P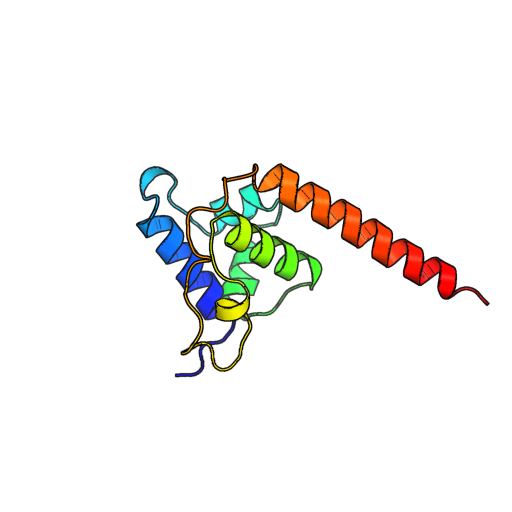rotein AF-A0A6G8CI83-F1 (afdb_monomer_lite)

Radius of gyration: 15.22 Å; chains: 1; bounding box: 51×32×32 Å

Foldseek 3Di:
DQDALLCVLVVLQVVLCVVPVPQNRDLCSLCVLLVHDSVQNVCCNPPVDDPPLSVVSSLLLSVLVFADSCCSPDRDNVPPDRGDPDDDPNDRSNVSSVVVVVVVVVVVVVVVVVPDD

Secondary structure (DSSP, 8-state):
----HHHHHHHHHHHHHHH-TTT---HHHHHHHHT--HHHHHHHHHHS-S-HHHHHHHHHHHHHTTB-HHHHH-S--TTS-SB-SS------HHHHHHHHHHHHHHHHHHHHHTT--

Sequence (117 aa):
MKHTIGKRLAYVREQLSADDPETNWTQARVAEETGLKQNMITRIEHTGAGTFDAFLCVLLFYHSKGFNIRWLLLEDNTAEPLYIGEKAETTSSRAFIMSIKQQLEGFLSGVEEESKP

pLDDT: mean 82.16, std 15.4, range [41.84, 97.31]

Structure (mmCIF, N/CA/C/O backbone):
data_AF-A0A6G8CI83-F1
#
_entry.id   AF-A0A6G8CI83-F1
#
loop_
_atom_site.group_PDB
_atom_site.id
_atom_site.type_symbol
_atom_site.label_atom_id
_atom_site.label_alt_id
_atom_site.label_comp_id
_atom_site.label_asym_id
_atom_site.label_entity_id
_atom_site.label_seq_id
_atom_site.pdbx_PDB_ins_code
_atom_site.Cartn_x
_atom_site.Cartn_y
_atom_site.Cartn_z
_atom_site.occupancy
_atom_site.B_iso_or_equiv
_atom_site.auth_seq_id
_atom_site.auth_comp_id
_atom_site.auth_asym_id
_atom_site.auth_atom_id
_atom_site.pdbx_PDB_model_num
ATOM 1 N N . MET A 1 1 ? 5.259 -19.289 -0.426 1.00 41.84 1 MET A N 1
ATOM 2 C CA . MET A 1 1 ? 5.386 -18.805 0.969 1.00 41.84 1 MET A CA 1
ATOM 3 C C . MET A 1 1 ? 4.194 -17.880 1.218 1.00 41.84 1 MET A C 1
ATOM 5 O O . MET A 1 1 ? 4.035 -16.947 0.444 1.00 41.84 1 MET A O 1
ATOM 9 N N . LYS A 1 2 ? 3.289 -18.173 2.169 1.00 56.44 2 LYS A N 1
ATOM 10 C CA . LYS A 1 2 ? 2.115 -17.311 2.436 1.00 56.44 2 LYS A CA 1
ATOM 11 C C . LYS A 1 2 ? 2.591 -16.019 3.110 1.00 56.44 2 LYS A C 1
ATOM 13 O O . LYS A 1 2 ? 2.990 -16.047 4.273 1.00 56.44 2 LYS A O 1
ATOM 18 N N . HIS A 1 3 ? 2.596 -14.903 2.386 1.00 74.88 3 HIS A N 1
ATOM 19 C CA . HIS A 1 3 ? 2.864 -13.588 2.968 1.00 74.88 3 HIS A CA 1
ATOM 20 C C . HIS A 1 3 ? 1.555 -12.994 3.491 1.00 74.88 3 HIS A C 1
ATOM 22 O O . HIS A 1 3 ? 0.529 -13.074 2.821 1.00 74.88 3 HIS A O 1
ATOM 28 N N . THR A 1 4 ? 1.582 -12.400 4.687 1.00 88.69 4 THR A N 1
ATOM 29 C CA . THR A 1 4 ? 0.433 -11.638 5.192 1.00 88.69 4 THR A CA 1
ATOM 30 C C . THR A 1 4 ? 0.182 -10.430 4.291 1.00 88.69 4 THR A C 1
ATOM 32 O O . THR A 1 4 ? 1.118 -9.909 3.676 1.00 88.69 4 THR A O 1
ATOM 35 N N . ILE A 1 5 ? -1.062 -9.942 4.239 1.00 90.62 5 ILE A N 1
ATOM 36 C CA . ILE A 1 5 ? -1.392 -8.765 3.420 1.00 90.62 5 ILE A CA 1
ATOM 37 C C . ILE A 1 5 ? -0.538 -7.558 3.839 1.00 90.62 5 ILE A C 1
ATOM 39 O O . ILE A 1 5 ? -0.029 -6.851 2.978 1.00 90.62 5 ILE A O 1
ATOM 43 N N . GLY A 1 6 ? -0.264 -7.383 5.138 1.00 93.81 6 GLY A N 1
ATOM 44 C CA . GLY A 1 6 ? 0.646 -6.337 5.621 1.00 93.81 6 GLY A CA 1
ATOM 45 C C . GLY A 1 6 ? 2.034 -6.392 4.969 1.00 93.81 6 GLY A C 1
ATOM 46 O O . GLY A 1 6 ? 2.504 -5.391 4.432 1.00 93.81 6 GLY A O 1
ATOM 47 N N . LYS A 1 7 ? 2.653 -7.581 4.908 1.00 94.56 7 LYS A N 1
ATOM 48 C CA . LYS A 1 7 ? 3.956 -7.763 4.244 1.00 94.56 7 LYS A CA 1
ATOM 49 C C . LYS A 1 7 ? 3.892 -7.463 2.748 1.00 94.56 7 LYS A C 1
ATOM 51 O O . LYS A 1 7 ? 4.844 -6.918 2.202 1.00 94.56 7 LYS A O 1
ATOM 56 N N . ARG A 1 8 ? 2.782 -7.800 2.088 1.00 94.81 8 ARG A N 1
ATOM 57 C CA . ARG A 1 8 ? 2.574 -7.470 0.670 1.00 94.81 8 ARG A CA 1
ATOM 58 C C . ARG A 1 8 ? 2.427 -5.967 0.446 1.00 94.81 8 ARG A C 1
ATOM 60 O O . ARG A 1 8 ? 2.973 -5.457 -0.521 1.00 94.81 8 ARG A O 1
ATOM 67 N N . LEU A 1 9 ? 1.754 -5.254 1.348 1.00 95.56 9 LEU A N 1
ATOM 68 C CA . LEU A 1 9 ? 1.640 -3.794 1.285 1.00 95.56 9 LEU A CA 1
ATOM 69 C C . LEU A 1 9 ? 2.998 -3.110 1.487 1.00 95.56 9 LEU A C 1
ATOM 71 O O . LEU A 1 9 ? 3.319 -2.182 0.752 1.00 95.56 9 LEU A O 1
ATOM 75 N N . ALA A 1 10 ? 3.821 -3.604 2.419 1.00 96.50 10 ALA A N 1
ATOM 76 C CA . ALA A 1 10 ? 5.192 -3.120 2.592 1.00 96.50 10 ALA A CA 1
ATOM 77 C C . ALA A 1 10 ? 6.038 -3.346 1.328 1.00 96.50 10 ALA A C 1
ATOM 79 O O . ALA A 1 10 ? 6.697 -2.422 0.859 1.00 96.50 10 ALA A O 1
ATOM 80 N N . TYR A 1 11 ? 5.951 -4.544 0.741 1.00 95.69 11 TYR A N 1
ATOM 81 C CA . TYR A 1 11 ? 6.634 -4.878 -0.509 1.00 95.69 11 TYR A CA 1
ATOM 82 C C . TYR A 1 11 ? 6.214 -3.959 -1.662 1.00 95.69 11 TYR A C 1
ATOM 84 O O . TYR A 1 11 ? 7.057 -3.432 -2.377 1.00 95.69 11 TYR A O 1
ATOM 92 N N . VAL A 1 12 ? 4.913 -3.715 -1.821 1.00 95.38 12 VAL A N 1
ATOM 93 C CA . VAL A 1 12 ? 4.400 -2.824 -2.867 1.00 95.38 12 VAL A CA 1
ATOM 94 C C . VAL A 1 12 ? 4.872 -1.380 -2.663 1.00 95.38 12 VAL A C 1
ATOM 96 O O . VAL A 1 12 ? 5.207 -0.711 -3.636 1.00 95.38 12 VAL A O 1
ATOM 99 N N . ARG A 1 13 ? 4.987 -0.902 -1.417 1.00 96.62 13 ARG A N 1
ATOM 100 C CA . ARG A 1 13 ? 5.595 0.406 -1.128 1.00 96.62 13 ARG A CA 1
ATOM 101 C C . ARG A 1 13 ? 7.060 0.471 -1.554 1.00 96.62 13 ARG A C 1
ATOM 103 O O . ARG A 1 13 ? 7.489 1.467 -2.125 1.00 96.62 13 ARG A O 1
ATOM 110 N N . GLU A 1 14 ? 7.827 -0.572 -1.253 1.00 96.00 14 GLU A N 1
ATOM 111 C CA . GLU A 1 14 ? 9.236 -0.674 -1.643 1.00 96.00 14 GLU A CA 1
ATOM 112 C C . GLU A 1 14 ? 9.393 -0.729 -3.163 1.00 96.00 14 GLU A C 1
ATOM 114 O O . GLU A 1 14 ? 10.257 -0.049 -3.710 1.00 96.00 14 GLU A O 1
ATOM 119 N N . GLN A 1 15 ? 8.513 -1.457 -3.851 1.00 95.25 15 GLN A N 1
ATOM 120 C CA . GLN A 1 15 ? 8.486 -1.488 -5.306 1.00 95.25 15 GLN A CA 1
ATOM 121 C C . GLN A 1 15 ? 8.123 -0.118 -5.893 1.00 95.25 15 GLN A C 1
ATOM 123 O O . GLN A 1 15 ? 8.770 0.334 -6.828 1.00 95.25 15 GLN A O 1
ATOM 128 N N . LEU A 1 16 ? 7.157 0.589 -5.303 1.00 93.56 16 LEU A N 1
ATOM 129 C CA . LEU A 1 16 ? 6.806 1.945 -5.719 1.00 93.56 16 LEU A CA 1
ATOM 130 C C . LEU A 1 16 ? 7.988 2.921 -5.554 1.00 93.56 16 LEU A C 1
ATOM 132 O O . LEU A 1 16 ? 8.205 3.760 -6.421 1.00 93.56 16 LEU A O 1
ATOM 136 N N . SER A 1 17 ? 8.789 2.786 -4.487 1.00 93.81 17 SER A N 1
ATOM 137 C CA . SER A 1 17 ? 10.069 3.507 -4.344 1.00 93.81 17 SER A CA 1
ATOM 138 C C . SER A 1 17 ? 11.095 3.128 -5.409 1.00 93.81 17 SER A C 1
ATOM 140 O O . SER A 1 17 ? 11.903 3.967 -5.788 1.00 93.81 17 SER A O 1
ATOM 142 N N . ALA A 1 18 ? 11.115 1.874 -5.859 1.00 91.81 18 ALA A N 1
ATOM 143 C CA . ALA A 1 18 ? 12.028 1.437 -6.910 1.00 91.81 18 ALA A CA 1
ATOM 144 C C . ALA A 1 18 ? 11.613 1.979 -8.288 1.00 91.81 18 ALA A C 1
ATOM 146 O O . ALA A 1 18 ? 12.479 2.351 -9.078 1.00 91.81 18 ALA A O 1
ATOM 147 N N . ASP A 1 19 ? 10.308 2.054 -8.554 1.00 89.81 19 ASP A N 1
ATOM 148 C CA . ASP A 1 19 ? 9.750 2.576 -9.805 1.00 89.81 19 ASP A CA 1
ATOM 149 C 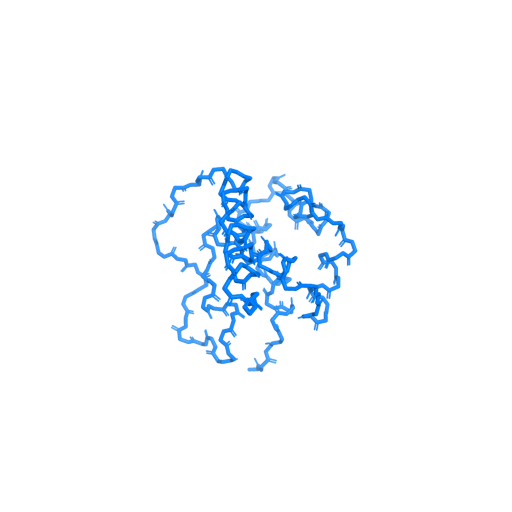C . ASP A 1 19 ? 9.855 4.109 -9.897 1.00 89.81 19 ASP A C 1
ATOM 151 O O . ASP A 1 19 ? 10.010 4.658 -10.987 1.00 89.81 19 ASP A O 1
ATOM 155 N N . ASP A 1 20 ? 9.781 4.795 -8.753 1.00 88.88 20 ASP A N 1
ATOM 156 C CA . ASP A 1 20 ? 9.909 6.249 -8.619 1.00 88.88 20 ASP A CA 1
ATOM 157 C C . ASP A 1 20 ? 10.857 6.615 -7.456 1.00 88.88 20 ASP A C 1
ATOM 159 O O . ASP A 1 20 ? 10.412 6.939 -6.343 1.00 88.88 20 ASP A O 1
ATOM 163 N N . PRO A 1 21 ? 12.183 6.556 -7.695 1.00 87.81 21 PRO A N 1
ATOM 164 C CA . PRO A 1 21 ? 13.186 6.814 -6.663 1.00 87.81 21 PRO A CA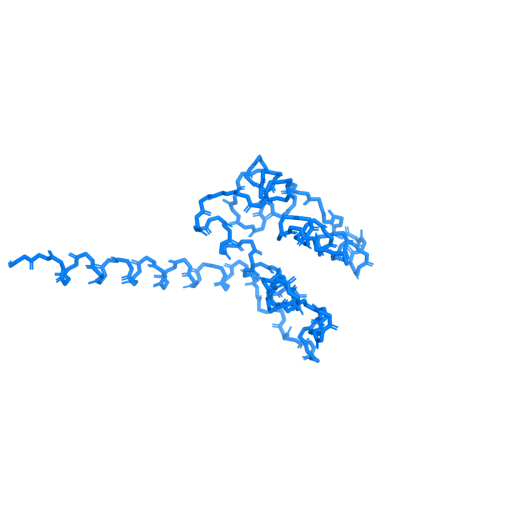 1
ATOM 165 C C . PRO A 1 21 ? 13.197 8.256 -6.150 1.00 87.81 21 PRO A C 1
ATOM 167 O O . PRO A 1 21 ? 13.614 8.494 -5.016 1.00 87.81 21 PRO A O 1
ATOM 170 N N . GLU A 1 22 ? 12.750 9.219 -6.961 1.00 88.12 22 GLU A N 1
ATOM 171 C CA . GLU A 1 22 ? 12.779 10.643 -6.611 1.00 88.12 22 GLU A CA 1
ATOM 172 C C . GLU A 1 22 ? 11.760 10.977 -5.520 1.00 88.12 22 GLU A C 1
ATOM 174 O O . GLU A 1 22 ? 12.057 11.754 -4.610 1.00 88.12 22 GLU A O 1
ATOM 179 N N . THR A 1 23 ? 10.581 10.349 -5.559 1.00 85.62 23 THR A N 1
ATOM 180 C CA . THR A 1 23 ? 9.542 10.584 -4.547 1.00 85.62 23 THR A CA 1
ATOM 181 C C . THR A 1 23 ? 9.877 9.958 -3.189 1.00 85.62 23 THR A C 1
ATOM 183 O O . THR A 1 23 ? 9.355 10.415 -2.170 1.00 85.62 23 THR A O 1
ATOM 186 N N . ASN A 1 24 ? 10.757 8.947 -3.143 1.00 86.81 24 ASN A N 1
ATOM 187 C CA . ASN A 1 24 ? 11.165 8.239 -1.923 1.00 86.81 24 ASN A CA 1
ATOM 188 C C . ASN A 1 24 ? 9.957 7.804 -1.061 1.00 86.81 24 ASN A C 1
ATOM 190 O O . ASN A 1 24 ? 9.630 8.410 -0.031 1.00 86.81 24 ASN A O 1
ATOM 194 N N . TRP A 1 25 ? 9.267 6.743 -1.491 1.00 94.62 25 TRP A N 1
ATOM 195 C CA . TRP A 1 25 ? 8.018 6.268 -0.887 1.00 94.62 25 TRP A CA 1
ATOM 196 C C . TRP A 1 25 ? 8.220 5.623 0.498 1.00 94.62 25 TRP A C 1
ATOM 198 O O . TRP A 1 25 ? 8.234 4.405 0.700 1.00 94.62 25 TRP A O 1
ATOM 208 N N . THR A 1 26 ? 8.335 6.481 1.511 1.00 96.00 26 THR A N 1
ATOM 209 C CA . THR A 1 26 ? 8.327 6.101 2.929 1.00 96.00 26 THR A CA 1
ATOM 210 C C . THR A 1 26 ? 6.903 5.879 3.452 1.00 96.00 26 THR A C 1
ATOM 212 O O . THR A 1 26 ? 5.923 6.355 2.877 1.00 96.00 26 THR A O 1
ATOM 215 N N . GLN A 1 27 ? 6.763 5.210 4.602 1.00 96.88 27 GLN A N 1
ATOM 216 C CA . GLN A 1 27 ? 5.468 5.094 5.294 1.00 96.88 27 GLN A CA 1
ATOM 217 C C . GLN A 1 27 ? 4.860 6.466 5.627 1.00 96.88 27 GLN A C 1
ATOM 219 O O . GLN A 1 27 ? 3.644 6.630 5.580 1.00 96.88 27 GLN A O 1
ATOM 224 N N . ALA A 1 28 ? 5.703 7.454 5.946 1.00 96.56 28 ALA A N 1
ATOM 225 C CA . ALA A 1 28 ? 5.273 8.827 6.195 1.00 96.56 28 ALA A CA 1
ATOM 226 C C . ALA A 1 28 ? 4.698 9.475 4.927 1.00 96.56 28 ALA A C 1
ATOM 228 O O . ALA A 1 28 ? 3.652 10.116 4.988 1.00 96.56 28 ALA A O 1
ATOM 229 N N . ARG A 1 29 ? 5.326 9.239 3.769 1.00 95.31 29 ARG A N 1
ATOM 230 C CA . ARG A 1 29 ? 4.844 9.751 2.482 1.00 95.31 29 ARG A CA 1
ATOM 231 C C . ARG A 1 29 ? 3.501 9.139 2.083 1.00 95.31 29 ARG A C 1
ATOM 233 O O . ARG A 1 29 ? 2.594 9.852 1.670 1.00 95.31 29 ARG A O 1
ATOM 240 N N . VAL A 1 30 ? 3.337 7.828 2.265 1.00 95.50 30 VAL A N 1
ATOM 241 C CA . VAL A 1 30 ? 2.046 7.157 2.026 1.00 95.50 30 VAL A CA 1
ATOM 242 C C . VAL A 1 30 ? 0.965 7.689 2.970 1.00 95.50 30 VAL A C 1
ATOM 244 O O . VAL A 1 30 ? -0.172 7.906 2.553 1.00 95.50 30 VAL A O 1
ATOM 247 N N . ALA A 1 31 ? 1.305 7.940 4.236 1.00 95.25 31 ALA A N 1
ATOM 248 C CA . ALA A 1 31 ? 0.383 8.535 5.200 1.00 95.25 31 ALA A CA 1
ATOM 249 C C . ALA A 1 31 ? -0.100 9.927 4.750 1.00 95.25 31 ALA A C 1
ATOM 251 O O . ALA A 1 31 ? -1.298 10.199 4.793 1.00 95.25 31 ALA A O 1
ATOM 252 N N . GLU A 1 32 ? 0.807 10.765 4.246 1.00 93.69 32 GLU A N 1
ATOM 253 C CA . GLU A 1 32 ? 0.487 12.086 3.698 1.00 93.69 32 GLU A CA 1
ATOM 254 C C . GLU A 1 32 ? -0.485 12.001 2.508 1.00 93.69 32 GLU A C 1
ATOM 256 O O . GLU A 1 32 ? -1.534 12.643 2.523 1.00 93.69 32 GLU A O 1
ATOM 261 N N . GLU A 1 33 ? -0.195 11.152 1.517 1.00 91.62 33 GLU A N 1
ATOM 262 C CA . GLU A 1 33 ? -1.032 10.997 0.314 1.00 91.62 33 GLU A CA 1
ATOM 263 C C . GLU A 1 33 ? -2.418 10.402 0.611 1.00 91.62 33 GLU A C 1
ATOM 265 O O . GLU A 1 33 ? -3.401 10.704 -0.067 1.00 91.62 33 GLU A O 1
ATOM 270 N N . THR A 1 34 ? -2.519 9.563 1.643 1.00 88.81 34 THR A N 1
ATOM 271 C CA . THR A 1 34 ? -3.784 8.931 2.059 1.00 88.81 34 THR A CA 1
ATOM 272 C C . THR A 1 34 ? -4.572 9.756 3.083 1.00 88.81 34 THR A C 1
ATOM 274 O O . THR A 1 34 ? -5.743 9.462 3.354 1.00 88.81 34 THR A O 1
ATOM 277 N N . GLY A 1 35 ? -3.956 10.791 3.665 1.00 90.81 35 GLY A N 1
ATOM 278 C CA . GLY A 1 35 ? -4.501 11.534 4.803 1.00 90.81 35 GLY A CA 1
ATOM 279 C C . GLY A 1 35 ? -4.602 10.700 6.088 1.00 90.81 35 GLY A C 1
ATOM 280 O O . GLY A 1 35 ? -5.399 11.022 6.969 1.00 90.81 35 GLY A O 1
ATOM 281 N N . LEU A 1 36 ? -3.844 9.605 6.184 1.00 92.88 36 LEU A N 1
ATOM 282 C CA . LEU A 1 36 ? -3.765 8.754 7.370 1.00 92.88 36 LEU A CA 1
ATOM 283 C C . LEU A 1 36 ? -2.610 9.197 8.274 1.00 92.88 36 LEU A C 1
ATOM 285 O O . LEU A 1 36 ? -1.741 9.977 7.894 1.00 92.88 36 LEU A O 1
ATOM 289 N N . LYS A 1 37 ? -2.572 8.677 9.503 1.00 95.62 37 LYS A N 1
ATOM 290 C CA . LYS A 1 37 ? -1.412 8.859 10.384 1.00 95.62 37 LYS A CA 1
ATOM 291 C C . LYS A 1 37 ? -0.342 7.819 10.056 1.00 95.62 37 LYS A C 1
ATOM 293 O O . LYS A 1 37 ? -0.663 6.658 9.810 1.00 95.62 37 LYS A O 1
ATOM 298 N N . GLN A 1 38 ? 0.934 8.198 10.137 1.00 96.62 38 GLN A N 1
ATOM 299 C CA . GLN A 1 38 ? 2.056 7.290 9.860 1.00 96.62 38 GLN A CA 1
ATOM 300 C C . GLN A 1 38 ? 1.987 5.992 10.676 1.00 96.62 38 GLN A C 1
ATOM 302 O O . GLN A 1 38 ? 2.183 4.912 10.129 1.00 96.62 38 GLN A O 1
ATOM 307 N N . ASN A 1 39 ? 1.633 6.072 11.962 1.00 95.81 39 ASN A N 1
ATOM 308 C CA . ASN A 1 39 ? 1.494 4.892 12.818 1.00 95.81 39 ASN A CA 1
ATOM 309 C C . ASN A 1 39 ? 0.407 3.912 12.334 1.00 95.81 39 ASN A C 1
ATOM 311 O O . ASN A 1 39 ? 0.513 2.714 12.595 1.00 95.81 39 ASN A O 1
ATOM 315 N N . MET A 1 40 ? -0.616 4.392 11.619 1.00 95.94 40 MET A N 1
ATOM 316 C CA . MET A 1 40 ? -1.631 3.541 10.997 1.00 95.94 40 MET A CA 1
ATOM 317 C C . MET A 1 40 ? -1.035 2.776 9.816 1.00 95.94 40 MET A C 1
ATOM 319 O O . MET A 1 40 ? -1.233 1.567 9.738 1.00 95.94 40 MET A O 1
ATOM 323 N N . ILE A 1 41 ? -0.243 3.440 8.964 1.00 97.31 41 ILE A N 1
ATOM 324 C CA . ILE A 1 41 ? 0.479 2.786 7.861 1.00 97.31 41 ILE A CA 1
ATOM 325 C C . ILE A 1 41 ? 1.446 1.732 8.405 1.00 97.31 41 ILE A C 1
ATOM 327 O O . ILE A 1 41 ? 1.394 0.578 7.989 1.00 97.31 41 ILE A O 1
ATOM 331 N N . THR A 1 42 ? 2.262 2.088 9.403 1.00 96.00 42 THR A N 1
ATOM 332 C CA . THR A 1 42 ? 3.195 1.154 10.050 1.00 96.00 42 THR A CA 1
ATOM 333 C C . THR A 1 42 ? 2.471 -0.066 10.616 1.00 96.00 42 THR A C 1
ATOM 335 O O . THR A 1 42 ? 2.912 -1.196 10.415 1.00 96.00 42 THR A O 1
ATOM 338 N N . ARG A 1 43 ? 1.336 0.132 11.302 1.00 94.88 43 ARG A N 1
ATOM 339 C CA . ARG A 1 43 ? 0.546 -0.971 11.863 1.00 94.88 43 ARG A CA 1
ATOM 340 C C . ARG A 1 43 ? -0.018 -1.876 10.769 1.00 94.88 43 ARG A C 1
ATOM 342 O O . ARG A 1 43 ? 0.095 -3.096 10.896 1.00 94.88 43 ARG A O 1
ATOM 349 N N . ILE A 1 44 ? -0.582 -1.296 9.710 1.00 95.25 44 ILE A N 1
ATOM 350 C CA . ILE A 1 44 ? -1.143 -2.033 8.572 1.00 95.25 44 ILE A CA 1
ATOM 351 C C . ILE A 1 44 ? -0.058 -2.873 7.894 1.00 95.25 44 ILE A C 1
ATOM 353 O O . ILE A 1 44 ? -0.249 -4.070 7.700 1.00 95.25 44 ILE A O 1
ATOM 357 N N . GLU A 1 45 ? 1.103 -2.291 7.601 1.00 95.56 45 GLU A N 1
ATOM 358 C CA . GLU A 1 45 ? 2.210 -3.005 6.958 1.00 95.56 45 GLU A CA 1
ATOM 359 C C . GLU A 1 45 ? 2.810 -4.099 7.856 1.00 95.56 45 GLU A C 1
ATOM 361 O O . GLU A 1 45 ? 3.140 -5.186 7.387 1.00 95.56 45 GLU A O 1
ATOM 366 N N . HIS A 1 46 ? 2.920 -3.860 9.164 1.00 92.62 46 HIS A N 1
ATOM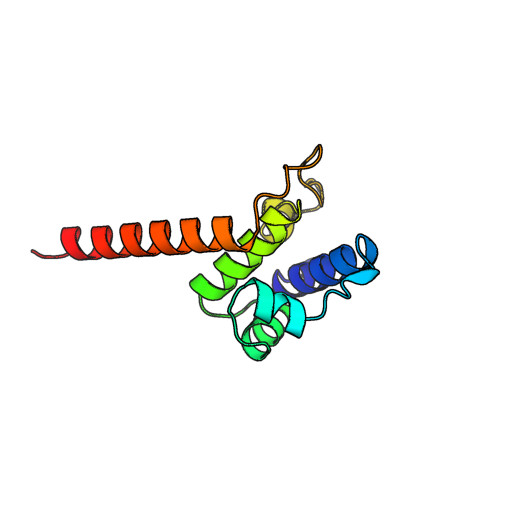 367 C CA . HIS A 1 46 ? 3.551 -4.822 10.068 1.00 92.62 46 HIS A CA 1
ATOM 368 C C . HIS A 1 46 ? 2.624 -5.983 10.454 1.00 92.62 46 HIS A C 1
ATOM 370 O O . HIS A 1 46 ? 3.049 -7.136 10.522 1.00 92.62 46 HIS A O 1
ATOM 376 N N . THR A 1 47 ? 1.349 -5.685 10.711 1.00 88.44 47 THR A N 1
ATOM 377 C CA . THR A 1 47 ? 0.396 -6.648 11.293 1.00 88.44 47 THR A CA 1
ATOM 378 C C . THR A 1 47 ? -0.687 -7.098 10.319 1.00 88.44 47 THR A C 1
ATOM 380 O O . THR A 1 47 ? -1.339 -8.108 10.563 1.00 88.44 47 THR A O 1
ATOM 383 N N . GLY A 1 48 ? -0.901 -6.369 9.221 1.00 85.38 48 GLY A N 1
ATOM 384 C CA . GLY A 1 48 ? -2.073 -6.549 8.363 1.00 85.38 48 GLY A CA 1
ATOM 385 C C . GLY A 1 48 ? -3.387 -6.111 9.019 1.00 85.38 48 GLY A C 1
ATOM 386 O O . GLY A 1 48 ? -4.443 -6.389 8.466 1.00 85.38 48 GLY A O 1
ATOM 387 N N . ALA A 1 49 ? -3.338 -5.454 10.185 1.00 83.06 49 ALA A N 1
ATOM 388 C CA . ALA A 1 49 ? -4.509 -5.038 10.948 1.00 83.06 49 ALA A CA 1
ATOM 389 C C . ALA A 1 49 ? -4.632 -3.508 11.026 1.00 83.06 49 ALA A C 1
ATOM 391 O O . ALA A 1 49 ? -3.645 -2.777 11.112 1.00 83.06 49 ALA A O 1
ATOM 392 N N . GLY A 1 50 ? -5.871 -3.028 11.057 1.00 85.56 50 GLY A N 1
ATOM 393 C CA . GLY A 1 50 ? -6.238 -1.616 11.101 1.00 85.56 50 GLY A CA 1
ATOM 394 C C . GLY A 1 50 ? -7.758 -1.478 11.081 1.00 85.56 50 GLY A C 1
ATOM 395 O O . GLY A 1 50 ? -8.467 -2.483 11.117 1.00 85.56 50 GLY A O 1
ATOM 396 N N . THR A 1 51 ? -8.266 -0.249 11.027 1.00 89.56 51 THR A N 1
ATOM 397 C CA . THR A 1 51 ? -9.678 -0.056 10.679 1.00 89.56 51 THR A CA 1
ATOM 398 C C . THR A 1 51 ? -9.882 -0.412 9.209 1.00 89.56 51 THR A C 1
ATOM 400 O O . THR A 1 51 ? -8.964 -0.255 8.398 1.00 89.56 51 THR A O 1
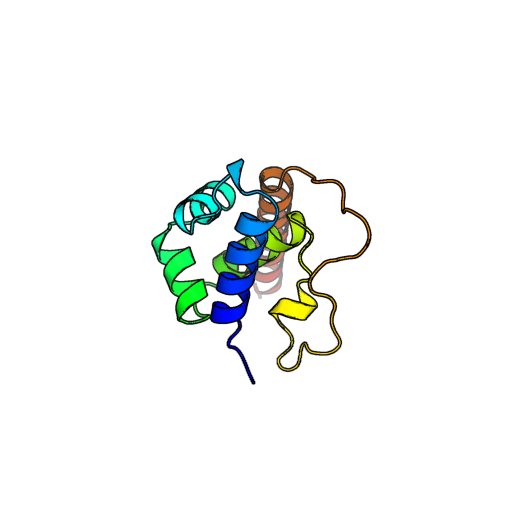ATOM 403 N N . PHE A 1 52 ? -11.079 -0.884 8.867 1.00 86.75 52 PHE A N 1
ATOM 404 C CA . PHE A 1 52 ? -11.425 -1.214 7.487 1.00 86.75 52 PHE A CA 1
ATOM 405 C C . PHE A 1 52 ? -11.207 -0.014 6.551 1.00 86.75 52 PHE A C 1
ATOM 407 O O . PHE A 1 52 ? -10.531 -0.152 5.535 1.00 86.75 52 PHE A O 1
ATOM 414 N N . ASP A 1 53 ? -11.646 1.181 6.957 1.00 86.69 53 ASP A N 1
ATOM 415 C CA . ASP A 1 53 ? -11.508 2.409 6.159 1.00 86.69 53 ASP A CA 1
ATOM 416 C C . ASP A 1 53 ? -10.050 2.767 5.867 1.00 86.69 53 ASP A C 1
ATOM 418 O O . ASP A 1 53 ? -9.703 3.156 4.752 1.00 86.69 53 ASP A O 1
ATOM 422 N N . ALA A 1 54 ? -9.169 2.610 6.860 1.00 88.81 54 ALA A N 1
ATOM 423 C CA . ALA A 1 54 ? -7.747 2.868 6.679 1.00 88.81 54 ALA A CA 1
ATOM 424 C C . ALA A 1 54 ? -7.124 1.852 5.720 1.00 88.81 54 ALA A C 1
ATOM 426 O O . ALA A 1 54 ? -6.329 2.221 4.859 1.00 88.81 54 ALA A O 1
ATOM 427 N N . PHE A 1 55 ? -7.516 0.583 5.837 1.00 91.12 55 PHE A N 1
ATOM 428 C CA . PHE A 1 55 ? -7.059 -0.471 4.942 1.00 91.12 55 PHE A CA 1
ATOM 429 C C . PHE A 1 55 ? -7.499 -0.208 3.499 1.00 91.12 55 PHE A C 1
ATOM 431 O O . PHE A 1 55 ? -6.687 -0.277 2.578 1.00 91.12 55 PHE A O 1
ATOM 438 N N . LEU A 1 56 ? -8.760 0.180 3.311 1.00 89.69 56 LEU A N 1
ATOM 439 C CA . LEU A 1 56 ? -9.322 0.503 2.009 1.00 89.69 56 LEU A CA 1
ATOM 440 C C . LEU A 1 56 ? -8.644 1.729 1.384 1.00 89.69 56 LEU A C 1
ATOM 442 O O . LEU A 1 56 ? -8.250 1.672 0.222 1.00 89.69 56 LEU A O 1
ATOM 446 N N . CYS A 1 57 ? -8.399 2.793 2.157 1.00 92.50 57 CYS A N 1
ATOM 447 C CA . CYS A 1 57 ? -7.639 3.957 1.685 1.00 92.50 57 CYS A CA 1
ATOM 448 C C . CYS A 1 57 ? -6.250 3.569 1.154 1.00 92.50 57 CYS A C 1
ATOM 450 O O . CYS A 1 57 ? -5.831 4.060 0.107 1.00 92.50 57 CYS A O 1
ATOM 452 N N . VAL A 1 58 ? -5.543 2.673 1.851 1.00 94.00 58 VAL A N 1
ATOM 453 C CA . VAL A 1 58 ? -4.208 2.208 1.443 1.00 94.00 58 VAL A CA 1
ATOM 454 C C . VAL A 1 58 ? -4.273 1.332 0.185 1.00 94.00 58 VAL A C 1
ATOM 456 O O . VAL A 1 58 ? -3.469 1.519 -0.727 1.00 94.00 58 VAL A O 1
ATOM 459 N N . LEU A 1 59 ? -5.238 0.412 0.089 1.00 92.44 59 LEU A N 1
ATOM 460 C CA . LEU A 1 59 ? -5.424 -0.425 -1.105 1.00 92.44 59 LEU A CA 1
ATOM 461 C C . LEU A 1 59 ? -5.710 0.417 -2.352 1.00 92.44 59 LEU A C 1
ATOM 463 O O . LEU A 1 59 ? -5.124 0.189 -3.408 1.00 92.44 59 LEU A O 1
ATOM 467 N N . LEU A 1 60 ? -6.585 1.412 -2.217 1.00 89.56 60 LEU A N 1
ATOM 468 C CA . LEU A 1 60 ? -6.963 2.308 -3.307 1.00 89.56 60 LEU A CA 1
ATOM 469 C C . LEU A 1 60 ? -5.823 3.231 -3.715 1.00 89.56 60 LEU A C 1
ATOM 471 O O . LEU A 1 60 ? -5.644 3.491 -4.904 1.00 89.56 60 LEU A O 1
ATOM 475 N N . PHE A 1 61 ? -5.025 3.688 -2.749 1.00 92.94 61 PHE A N 1
ATOM 476 C CA . PHE A 1 61 ? -3.794 4.405 -3.038 1.00 92.94 61 PHE A CA 1
ATOM 477 C C . PHE A 1 61 ? -2.877 3.566 -3.933 1.00 92.94 61 PHE A C 1
ATOM 479 O O . PHE A 1 61 ? -2.532 4.021 -5.021 1.00 92.94 61 PHE A O 1
ATOM 486 N N . TYR A 1 62 ? -2.554 2.327 -3.555 1.00 93.56 62 TYR A N 1
ATOM 487 C CA . TYR A 1 62 ? -1.688 1.480 -4.381 1.00 93.56 62 TYR A CA 1
ATOM 488 C C . TYR A 1 62 ? -2.318 1.126 -5.733 1.00 93.56 62 TYR A C 1
ATOM 490 O O . TYR A 1 62 ? -1.630 1.151 -6.751 1.00 93.56 62 TYR A O 1
ATOM 498 N N . HIS A 1 63 ? -3.630 0.908 -5.791 1.00 91.69 63 HIS A N 1
ATOM 499 C CA . HIS A 1 63 ? -4.339 0.731 -7.059 1.00 91.69 63 HIS A CA 1
ATOM 500 C C . HIS A 1 63 ? -4.208 1.947 -7.980 1.00 91.69 63 HIS A C 1
ATOM 502 O O . HIS A 1 63 ? -3.932 1.800 -9.166 1.00 91.69 63 HIS A O 1
ATOM 508 N N . SER A 1 64 ? -4.327 3.163 -7.437 1.00 88.62 64 SER A N 1
ATOM 509 C CA . SER A 1 64 ? -4.117 4.403 -8.201 1.00 88.62 64 SER A CA 1
ATOM 510 C C . SER A 1 64 ? -2.673 4.585 -8.691 1.00 88.62 64 SER A C 1
ATOM 512 O O . SER A 1 64 ? -2.423 5.400 -9.574 1.00 88.62 64 SER A O 1
ATOM 514 N N . LYS A 1 65 ? -1.721 3.829 -8.128 1.00 90.62 65 LYS A N 1
ATOM 515 C CA . LYS A 1 65 ? -0.326 3.742 -8.583 1.00 90.62 65 LYS A CA 1
ATOM 516 C C . LYS A 1 65 ? -0.090 2.572 -9.548 1.00 90.62 65 LYS A C 1
ATOM 518 O O . LYS A 1 65 ? 1.046 2.316 -9.921 1.00 90.62 65 LYS A O 1
ATOM 523 N N . GLY A 1 66 ? -1.152 1.878 -9.962 1.00 91.38 66 GLY A N 1
ATOM 524 C CA . GLY A 1 66 ? -1.108 0.791 -10.938 1.00 91.38 66 GLY A CA 1
ATOM 525 C C . GLY A 1 66 ? -0.930 -0.604 -10.341 1.00 91.38 66 GLY A C 1
ATOM 526 O O . GLY A 1 66 ? -0.823 -1.560 -11.104 1.00 91.38 66 GLY A O 1
ATOM 527 N N . PHE A 1 67 ? -0.918 -0.767 -9.013 1.00 93.31 67 PHE A N 1
ATOM 528 C CA . PHE A 1 67 ? -0.805 -2.093 -8.398 1.00 93.31 67 PHE A CA 1
ATOM 529 C C . PHE A 1 67 ? -2.127 -2.859 -8.421 1.00 93.31 67 PHE A C 1
ATOM 531 O O . PHE A 1 67 ? -3.205 -2.317 -8.174 1.00 93.31 67 PHE A O 1
ATOM 538 N N . ASN A 1 68 ? -2.045 -4.164 -8.665 1.00 91.62 68 ASN A N 1
ATOM 539 C CA . ASN A 1 68 ? -3.208 -5.037 -8.710 1.00 91.62 68 ASN A CA 1
ATOM 540 C C . ASN A 1 68 ? -3.687 -5.398 -7.291 1.00 91.62 68 ASN A C 1
ATOM 542 O O . ASN A 1 68 ? -3.020 -6.128 -6.555 1.00 91.62 68 ASN A O 1
ATOM 546 N N . ILE A 1 69 ? -4.891 -4.954 -6.915 1.00 92.06 69 ILE A N 1
ATOM 547 C CA . ILE A 1 69 ? -5.495 -5.280 -5.610 1.00 92.06 69 ILE A CA 1
ATOM 548 C C . ILE A 1 69 ? -5.676 -6.798 -5.435 1.00 92.06 69 ILE A C 1
ATOM 550 O O . ILE A 1 69 ? -5.516 -7.306 -4.323 1.00 92.06 69 ILE A O 1
ATOM 554 N N . ARG A 1 70 ? -5.958 -7.553 -6.509 1.00 90.31 70 ARG A N 1
ATOM 555 C CA . ARG A 1 70 ? -6.101 -9.020 -6.425 1.00 90.31 70 ARG A CA 1
ATOM 556 C C . ARG A 1 70 ? -4.796 -9.671 -5.977 1.00 90.31 70 ARG A C 1
ATOM 558 O O . ARG A 1 70 ? -4.826 -10.566 -5.136 1.00 90.31 70 ARG A O 1
ATOM 565 N N . TRP A 1 71 ? -3.657 -9.153 -6.442 1.00 93.75 71 TRP A N 1
ATOM 566 C CA . TRP A 1 71 ? -2.342 -9.611 -6.000 1.00 93.75 71 TRP A CA 1
ATOM 567 C C . TRP A 1 71 ? -2.106 -9.364 -4.504 1.00 93.75 71 TRP A C 1
ATOM 569 O O . TRP A 1 71 ? -1.507 -10.192 -3.821 1.00 93.75 71 TRP A O 1
ATOM 579 N N . LEU A 1 72 ? -2.597 -8.243 -3.969 1.00 91.25 72 LEU A N 1
ATOM 580 C CA . LEU A 1 72 ? -2.476 -7.913 -2.546 1.00 91.25 72 LEU A CA 1
ATOM 581 C C . LEU A 1 72 ? -3.353 -8.819 -1.664 1.00 91.25 72 LEU A C 1
ATOM 583 O O . LEU A 1 72 ? -2.882 -9.317 -0.636 1.00 91.25 72 LEU A O 1
ATOM 587 N N . LEU A 1 73 ? -4.613 -9.031 -2.060 1.00 89.88 73 LEU A N 1
ATOM 588 C CA . LEU A 1 73 ? -5.648 -9.617 -1.201 1.00 89.88 73 LEU A CA 1
ATOM 589 C C . LEU A 1 73 ? -5.756 -11.143 -1.259 1.00 89.88 73 LEU A C 1
ATOM 591 O O . LEU A 1 73 ? -6.083 -11.749 -0.240 1.00 89.88 73 LEU A O 1
ATOM 595 N N . LEU A 1 74 ? -5.511 -11.777 -2.411 1.00 86.38 74 LEU A N 1
ATOM 596 C CA . LEU A 1 74 ? -5.703 -13.225 -2.539 1.00 86.38 74 LEU A CA 1
ATOM 597 C C . LEU A 1 74 ? -4.680 -13.994 -1.705 1.00 86.38 74 LEU A C 1
ATOM 599 O O . LEU A 1 74 ? -3.487 -13.701 -1.740 1.00 86.38 74 LEU A O 1
ATOM 603 N N . GLU A 1 75 ? -5.129 -14.998 -0.952 1.00 83.19 75 GLU A N 1
ATOM 604 C CA . GLU A 1 75 ? -4.237 -15.803 -0.113 1.00 83.19 75 GLU A CA 1
ATOM 605 C C . GLU A 1 75 ? -3.126 -16.463 -0.946 1.00 83.19 75 GLU A C 1
ATOM 607 O O . GLU A 1 75 ? -1.948 -16.363 -0.589 1.00 83.19 75 GLU A O 1
ATOM 612 N N . ASP A 1 76 ? -3.494 -17.026 -2.099 1.00 85.38 76 ASP A N 1
ATOM 613 C CA . ASP A 1 76 ? -2.583 -17.405 -3.176 1.00 85.38 76 ASP A CA 1
ATOM 614 C C . ASP A 1 76 ? -2.685 -16.389 -4.319 1.00 85.38 76 ASP A C 1
ATOM 616 O O . ASP A 1 76 ? -3.709 -16.277 -4.989 1.00 85.38 76 ASP A O 1
ATOM 620 N N . ASN A 1 77 ? -1.614 -15.628 -4.510 1.00 84.56 77 ASN A N 1
ATOM 621 C CA . ASN A 1 77 ? -1.511 -14.568 -5.505 1.00 84.56 77 ASN A CA 1
ATOM 622 C C . ASN A 1 77 ? -0.492 -14.891 -6.611 1.00 84.56 77 ASN A C 1
ATOM 624 O O . ASN A 1 77 ? -0.089 -13.997 -7.347 1.00 84.56 77 ASN A O 1
ATOM 628 N N . THR A 1 78 ? -0.052 -16.149 -6.726 1.00 88.31 78 THR A N 1
ATOM 629 C CA . THR A 1 78 ? 1.004 -16.562 -7.671 1.00 88.31 78 THR A CA 1
ATOM 630 C C . THR A 1 78 ? 0.610 -16.418 -9.141 1.00 88.31 78 THR A C 1
ATOM 632 O O . THR A 1 78 ? 1.477 -16.195 -9.983 1.00 88.31 78 THR A O 1
ATOM 635 N N . ALA A 1 79 ? -0.686 -16.517 -9.444 1.00 87.81 79 ALA A N 1
ATOM 636 C CA . ALA A 1 79 ? -1.233 -16.353 -10.789 1.00 87.81 79 ALA A CA 1
ATOM 637 C C . ALA A 1 79 ? -1.608 -14.898 -11.130 1.00 87.81 79 ALA A C 1
ATOM 639 O O . ALA A 1 79 ? -1.956 -14.609 -12.273 1.00 87.81 79 ALA A O 1
ATOM 640 N N . GLU A 1 80 ? -1.568 -13.984 -10.157 1.00 87.94 80 GLU A N 1
ATOM 641 C CA . GLU A 1 80 ? -1.944 -12.590 -10.377 1.00 87.94 80 GLU A CA 1
ATOM 642 C C . GLU A 1 80 ? -0.722 -11.756 -10.792 1.00 87.94 80 GLU A C 1
ATOM 644 O O . GLU A 1 80 ? 0.361 -11.919 -10.225 1.00 87.94 80 GLU A O 1
ATOM 6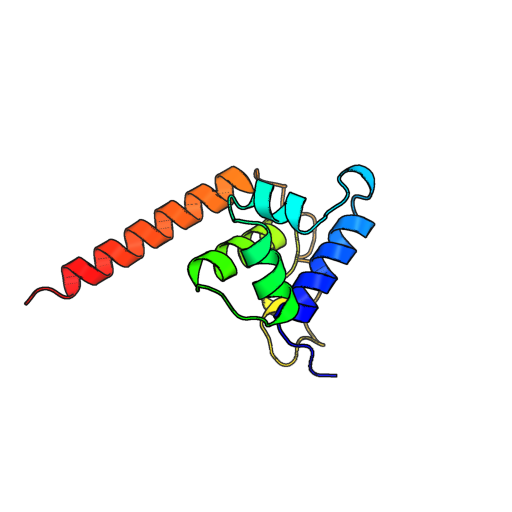49 N N . PRO A 1 81 ? -0.860 -10.822 -11.746 1.00 91.06 81 PRO A N 1
ATOM 650 C CA . PRO A 1 81 ? 0.199 -9.865 -12.039 1.00 91.06 81 PRO A CA 1
ATOM 651 C C . PRO A 1 81 ? 0.315 -8.834 -10.908 1.00 91.06 81 PRO A C 1
ATOM 653 O O . PRO A 1 81 ? -0.696 -8.452 -10.317 1.00 91.06 81 PRO A O 1
ATOM 656 N N . LEU A 1 82 ? 1.533 -8.352 -10.633 1.00 92.31 82 LEU A N 1
ATOM 657 C CA . LEU A 1 82 ? 1.785 -7.319 -9.614 1.00 92.31 82 LEU A CA 1
ATOM 658 C C . LEU A 1 82 ? 1.141 -5.969 -9.981 1.00 92.31 82 LEU A C 1
ATOM 660 O O . LEU A 1 82 ? 0.620 -5.270 -9.112 1.00 92.31 82 LEU A O 1
ATOM 664 N N . TYR A 1 83 ? 1.135 -5.639 -11.272 1.00 92.50 83 TYR A N 1
ATOM 665 C CA . TYR A 1 83 ? 0.546 -4.420 -11.822 1.00 92.50 83 TYR A CA 1
ATOM 666 C C . TYR A 1 83 ? -0.704 -4.728 -12.641 1.00 92.50 83 TYR A C 1
ATOM 668 O O . TYR A 1 83 ? -0.854 -5.812 -13.207 1.00 92.50 83 TYR A O 1
ATOM 676 N N . ILE A 1 84 ? -1.588 -3.743 -12.732 1.00 87.94 84 ILE A N 1
ATOM 677 C CA . ILE A 1 84 ? -2.690 -3.716 -13.689 1.00 87.94 84 ILE A CA 1
ATOM 678 C C . ILE A 1 84 ? -2.074 -3.324 -15.042 1.00 87.94 84 ILE A C 1
ATOM 680 O O . ILE A 1 84 ? -1.310 -2.363 -15.111 1.00 87.94 84 ILE A O 1
ATOM 684 N N . GLY A 1 85 ? -2.318 -4.109 -16.096 1.00 71.50 85 GLY A N 1
ATOM 685 C CA . GLY A 1 85 ? -1.728 -3.890 -17.427 1.00 71.50 85 GLY A CA 1
ATOM 686 C C . GLY A 1 85 ? -1.994 -2.489 -18.009 1.00 71.50 85 GLY A C 1
ATOM 687 O O . GLY A 1 85 ? -2.974 -1.854 -17.640 1.00 71.50 85 GLY A O 1
ATOM 688 N N . GLU A 1 86 ? -1.074 -2.047 -18.884 1.00 53.50 86 GLU A N 1
ATOM 689 C CA . GLU A 1 86 ? -0.904 -0.713 -19.508 1.00 53.50 86 GLU A CA 1
ATOM 690 C C . GLU A 1 86 ? -1.491 0.498 -18.759 1.00 53.50 86 GLU A C 1
ATOM 692 O O . GLU A 1 86 ? -2.651 0.862 -18.922 1.00 53.50 86 GLU A O 1
ATOM 697 N N . LYS A 1 87 ? -0.598 1.136 -17.975 1.00 47.38 87 LYS A N 1
ATOM 698 C CA . LYS A 1 87 ? -0.645 2.499 -17.411 1.00 47.38 87 LYS A CA 1
ATOM 699 C C . LYS A 1 87 ? -2.057 3.070 -17.291 1.00 47.38 87 LYS A C 1
ATOM 701 O O . LYS A 1 87 ? -2.460 3.916 -18.086 1.00 47.38 87 LYS A O 1
ATOM 706 N N . ALA A 1 88 ? -2.759 2.664 -16.233 1.00 47.47 88 ALA A N 1
ATOM 707 C CA . ALA A 1 88 ? -3.889 3.433 -15.735 1.00 47.47 88 ALA A CA 1
ATOM 708 C C . ALA A 1 88 ? -3.432 4.891 -15.596 1.00 47.47 88 ALA A C 1
ATOM 710 O O . ALA A 1 88 ? -2.510 5.177 -14.826 1.00 47.47 88 ALA A O 1
ATOM 711 N N . GLU A 1 89 ? -4.016 5.781 -16.404 1.00 48.91 89 GLU A N 1
ATOM 712 C CA . GLU A 1 89 ? -3.772 7.214 -16.315 1.00 48.91 89 GLU A CA 1
ATOM 713 C C . GLU A 1 89 ? -3.901 7.606 -14.849 1.00 48.91 89 GLU A C 1
ATOM 715 O O . GLU A 1 89 ? -4.922 7.339 -14.207 1.00 48.91 89 GLU A O 1
ATOM 720 N N . THR A 1 90 ? -2.819 8.162 -14.310 1.00 48.88 90 THR A N 1
ATOM 721 C CA . THR A 1 90 ? -2.674 8.584 -12.922 1.00 48.88 90 THR A CA 1
ATOM 722 C C . THR A 1 90 ? -3.668 9.707 -12.648 1.00 48.88 90 THR A C 1
ATOM 724 O O . THR A 1 90 ? -3.336 10.889 -12.598 1.00 48.88 90 THR A O 1
ATOM 727 N N . THR A 1 91 ? -4.932 9.340 -12.467 1.00 49.41 91 THR A N 1
ATOM 728 C CA . THR A 1 91 ? -5.929 10.201 -11.853 1.00 49.41 91 THR A CA 1
ATOM 729 C C . THR A 1 91 ? -5.381 10.529 -10.476 1.00 49.41 91 THR A C 1
ATOM 731 O O . THR A 1 91 ? -4.963 9.618 -9.759 1.00 49.41 91 THR A O 1
ATOM 734 N N . SER A 1 92 ? -5.325 11.819 -10.128 1.00 57.78 92 SER A N 1
ATOM 735 C CA . SER A 1 92 ? -4.801 12.283 -8.840 1.00 57.78 92 SER A CA 1
ATOM 736 C C . SER A 1 92 ? -5.302 11.369 -7.722 1.00 57.78 92 SER A C 1
ATOM 738 O O . SER A 1 92 ? -6.504 11.330 -7.446 1.00 57.78 92 SER A O 1
ATOM 740 N N . SER A 1 93 ? -4.382 10.612 -7.109 1.00 58.72 93 SER A N 1
ATOM 741 C CA . SER A 1 93 ? -4.695 9.601 -6.092 1.00 58.72 93 SER A CA 1
ATOM 742 C C . SER A 1 93 ? -5.586 10.198 -5.005 1.00 58.72 93 SER A C 1
ATOM 744 O O . SER A 1 93 ? -6.533 9.567 -4.553 1.00 58.72 93 SER A O 1
ATOM 746 N N . ARG A 1 94 ? -5.361 11.474 -4.675 1.00 55.91 94 ARG A N 1
ATOM 747 C CA . ARG A 1 94 ? -6.166 12.247 -3.733 1.00 55.91 94 ARG A CA 1
ATOM 748 C C . ARG A 1 94 ? -7.612 12.452 -4.190 1.00 55.91 94 ARG A C 1
ATOM 750 O O . ARG A 1 94 ? -8.515 12.260 -3.386 1.00 55.91 94 ARG A O 1
ATOM 757 N N . ALA A 1 95 ? -7.852 12.822 -5.447 1.00 61.09 95 ALA A N 1
ATOM 758 C CA . ALA A 1 95 ? -9.207 13.007 -5.974 1.00 61.09 95 ALA A CA 1
ATOM 759 C C . ALA A 1 95 ? -9.979 11.680 -6.011 1.00 61.09 95 ALA A C 1
ATOM 761 O O . ALA A 1 95 ? -11.138 11.625 -5.604 1.00 61.09 95 ALA A O 1
ATOM 762 N N . PHE A 1 96 ? -9.309 10.599 -6.414 1.00 62.38 96 PHE A N 1
ATOM 763 C CA . PHE A 1 96 ? -9.903 9.267 -6.433 1.00 62.38 96 PHE A CA 1
ATOM 764 C C . PHE A 1 96 ? -10.225 8.761 -5.018 1.00 62.38 96 PHE A C 1
ATOM 766 O O . PHE A 1 96 ? -11.357 8.351 -4.760 1.00 62.38 96 PHE A O 1
ATOM 773 N N . ILE A 1 97 ? -9.278 8.889 -4.078 1.00 64.19 97 ILE A N 1
ATOM 774 C CA . ILE A 1 97 ? -9.466 8.544 -2.659 1.00 64.19 97 ILE A CA 1
ATOM 775 C C . ILE A 1 97 ? -10.595 9.374 -2.038 1.00 64.19 97 ILE A C 1
ATOM 777 O O . ILE A 1 97 ? -11.422 8.817 -1.320 1.00 64.19 97 ILE A O 1
ATOM 781 N N . MET A 1 98 ? -10.671 10.681 -2.319 1.00 68.75 98 MET A N 1
ATOM 782 C CA . MET A 1 98 ? -11.782 11.514 -1.844 1.00 68.75 98 MET A CA 1
ATOM 783 C C . MET A 1 98 ? -13.122 11.061 -2.430 1.00 68.75 98 MET A C 1
ATOM 785 O O . MET A 1 98 ? -14.097 10.983 -1.689 1.00 68.75 98 MET A O 1
ATOM 789 N N . SER A 1 99 ? -13.170 10.693 -3.715 1.00 66.19 99 SER A N 1
ATOM 790 C CA . SER A 1 99 ? -14.408 10.196 -4.329 1.00 66.19 99 SER A CA 1
ATOM 791 C C . SER A 1 99 ? -14.884 8.890 -3.689 1.00 66.19 99 SER A C 1
ATOM 793 O O . SER A 1 99 ? -16.076 8.720 -3.456 1.00 66.19 99 SER A O 1
ATOM 795 N N . ILE A 1 100 ? -13.958 8.002 -3.316 1.00 66.44 100 ILE A N 1
ATOM 796 C CA . ILE A 1 100 ? -14.323 6.734 -2.686 1.00 66.44 100 ILE A CA 1
ATOM 797 C C . ILE A 1 100 ? -14.728 6.934 -1.229 1.00 66.44 100 ILE A C 1
ATOM 799 O O . ILE A 1 100 ? -15.699 6.323 -0.796 1.00 66.44 100 ILE A O 1
ATOM 803 N N . LYS A 1 101 ? -14.062 7.825 -0.481 1.00 70.06 101 LYS A N 1
ATOM 804 C CA . LYS A 1 101 ? -14.530 8.212 0.862 1.00 70.06 101 LYS A CA 1
ATOM 805 C C . LYS A 1 101 ? -15.972 8.723 0.813 1.00 70.06 101 LYS A C 1
ATOM 807 O O . LYS A 1 101 ? -16.804 8.225 1.560 1.00 70.06 101 LYS A O 1
ATOM 812 N N . GLN A 1 102 ? -16.286 9.604 -0.138 1.00 74.44 102 GLN A N 1
ATOM 813 C CA . GLN A 1 102 ? -17.644 10.114 -0.347 1.00 74.44 102 GLN A CA 1
ATOM 814 C C . GLN A 1 102 ? -18.649 8.992 -0.668 1.00 74.44 102 GLN A C 1
ATOM 816 O O . GLN A 1 102 ? -19.762 8.985 -0.147 1.00 74.44 102 GLN A O 1
ATOM 821 N N . GLN A 1 103 ? -18.267 8.039 -1.523 1.00 70.56 103 GLN A N 1
ATOM 822 C CA . GLN A 1 103 ? -19.118 6.903 -1.890 1.00 70.56 103 GLN A CA 1
ATOM 823 C C . GLN A 1 103 ? -19.346 5.938 -0.721 1.00 70.56 103 GLN A C 1
ATOM 825 O O . GLN A 1 103 ? -20.457 5.446 -0.551 1.00 70.56 103 GLN A O 1
ATOM 830 N N . LEU A 1 104 ? -18.323 5.682 0.098 1.00 69.56 104 LEU A N 1
ATOM 831 C CA . LEU A 1 104 ? -18.432 4.834 1.286 1.00 69.56 104 LEU A CA 1
ATOM 832 C C . LEU A 1 104 ? -19.299 5.481 2.361 1.00 69.56 104 LEU A C 1
ATOM 834 O O . LEU A 1 104 ? -20.148 4.806 2.931 1.00 69.56 104 LEU A O 1
ATOM 838 N N . GLU A 1 105 ? -19.128 6.779 2.606 1.00 74.69 105 GLU A N 1
ATOM 839 C CA . GLU A 1 105 ? -19.976 7.534 3.532 1.00 74.69 105 GLU A CA 1
ATOM 840 C C . GLU A 1 105 ? -21.443 7.497 3.089 1.00 74.69 105 GLU A C 1
ATOM 842 O O . GLU A 1 105 ? -22.317 7.239 3.911 1.00 74.69 105 GLU A O 1
ATOM 847 N N . GLY A 1 106 ? -21.708 7.666 1.787 1.00 70.75 106 GLY A N 1
ATOM 848 C CA . GLY A 1 106 ? -23.057 7.552 1.226 1.00 70.75 106 GLY A CA 1
ATOM 849 C C . GLY A 1 106 ? -23.640 6.135 1.292 1.00 70.75 106 GLY A C 1
ATOM 850 O O . GLY A 1 106 ? -24.839 5.965 1.491 1.00 70.75 106 GLY A O 1
ATOM 851 N N . PHE A 1 107 ? -22.806 5.104 1.146 1.00 68.38 107 PHE A N 1
ATOM 852 C CA . PHE A 1 107 ? -23.243 3.717 1.295 1.00 68.38 107 PHE A CA 1
ATOM 853 C C . PHE A 1 107 ? -23.591 3.394 2.753 1.00 68.38 107 PHE A C 1
ATOM 855 O O . PHE A 1 107 ? -24.643 2.824 3.024 1.00 68.38 107 PHE A O 1
ATOM 862 N N . LEU A 1 108 ? -22.736 3.788 3.700 1.00 67.69 108 LEU A N 1
ATOM 863 C CA . LEU A 1 108 ? -22.952 3.535 5.124 1.00 67.69 108 LEU A CA 1
ATOM 864 C C . LEU A 1 108 ? -24.164 4.302 5.670 1.00 67.69 108 LEU A C 1
ATOM 866 O O . LEU A 1 108 ? -24.914 3.740 6.463 1.00 67.69 108 LEU A O 1
ATOM 870 N N . SER A 1 109 ? -24.409 5.533 5.209 1.00 69.44 109 SER A N 1
ATOM 871 C CA . SER A 1 109 ? -25.607 6.286 5.599 1.00 69.44 109 SER A CA 1
ATOM 872 C C . SER A 1 109 ? -26.900 5.668 5.056 1.00 69.44 109 SER A C 1
ATOM 874 O O . SER A 1 109 ? -27.898 5.628 5.770 1.00 69.44 109 SER A O 1
ATOM 876 N N . GLY A 1 110 ? -26.882 5.125 3.833 1.00 61.44 110 GLY A N 1
ATOM 877 C CA . GLY A 1 110 ? -28.029 4.405 3.266 1.00 61.44 110 GLY A CA 1
ATOM 878 C C . GLY A 1 110 ? -28.368 3.117 4.025 1.00 61.44 110 GLY A C 1
ATOM 879 O O . GLY A 1 110 ? -29.538 2.799 4.220 1.00 61.44 110 GLY A O 1
ATOM 880 N N . VAL A 1 111 ? -27.353 2.411 4.532 1.00 59.19 111 VAL A N 1
ATOM 881 C CA . VAL A 1 111 ? -27.540 1.201 5.351 1.00 59.19 111 VAL A CA 1
ATOM 882 C C . VAL A 1 111 ? -28.154 1.530 6.723 1.00 59.19 111 VAL A C 1
ATOM 884 O O . VAL A 1 111 ? -28.951 0.748 7.244 1.00 59.19 111 VAL A O 1
ATOM 887 N N . GLU A 1 112 ? -27.843 2.690 7.311 1.00 58.31 112 GLU A N 1
ATOM 888 C CA . GLU A 1 112 ? -28.447 3.136 8.578 1.00 58.31 112 GLU A CA 1
ATOM 889 C C . GLU A 1 112 ? -29.922 3.560 8.433 1.00 58.31 112 GLU A C 1
ATOM 891 O O . GLU A 1 112 ? -30.703 3.372 9.370 1.00 58.31 112 GLU A O 1
ATOM 896 N N . GLU A 1 113 ? -30.335 4.084 7.272 1.00 57.41 113 GLU A N 1
ATOM 897 C CA . GLU A 1 113 ? -31.735 4.451 7.003 1.00 57.41 113 GLU A CA 1
ATOM 898 C C . GLU A 1 113 ? -32.639 3.236 6.749 1.00 57.41 113 GLU A C 1
ATOM 900 O O . GLU A 1 113 ? -33.766 3.215 7.242 1.00 57.41 113 GLU A O 1
ATOM 905 N N . GLU A 1 114 ? -32.143 2.186 6.086 1.00 54.00 114 GLU A N 1
ATOM 906 C CA . GLU A 1 114 ? -32.881 0.920 5.902 1.00 54.00 114 GLU A CA 1
ATOM 907 C C . GLU A 1 114 ? -33.003 0.089 7.196 1.00 54.00 114 GLU A C 1
ATOM 909 O O . GLU A 1 114 ? -33.776 -0.867 7.261 1.00 54.00 114 GLU A O 1
ATOM 914 N N . SER A 1 115 ? -32.261 0.461 8.243 1.00 54.06 115 SER A N 1
ATOM 915 C CA . SER A 1 115 ? -32.226 -0.236 9.535 1.00 54.06 115 SER A CA 1
ATOM 916 C C . SER A 1 115 ? -33.161 0.363 10.598 1.00 54.06 115 SER A C 1
ATOM 918 O O . SER A 1 115 ? -33.213 -0.148 11.721 1.00 54.06 115 SER A O 1
ATOM 920 N N . LYS A 1 116 ? -33.889 1.449 10.293 1.00 49.50 116 LYS A N 1
ATOM 921 C CA . LYS A 1 116 ? -34.926 1.983 11.192 1.00 49.50 116 LYS A CA 1
ATOM 922 C C . LYS A 1 116 ? -36.259 1.246 10.964 1.00 49.50 116 LYS A C 1
ATOM 924 O O . LYS A 1 116 ? -36.671 1.135 9.813 1.00 49.50 116 LYS A O 1
ATOM 929 N N . PRO A 1 117 ? -36.907 0.741 12.033 1.00 56.53 117 PRO A N 1
ATOM 930 C CA . PRO A 1 117 ? -38.164 -0.005 11.943 1.00 56.53 117 PRO A CA 1
ATOM 931 C C . PRO A 1 117 ? -39.346 0.849 11.476 1.00 56.53 117 PRO A C 1
ATOM 933 O O . PRO A 1 117 ? -39.335 2.078 11.730 1.00 56.53 117 PRO A O 1
#